Protein AF-A0A2C9L4T5-F1 (afdb_monomer_lite)

Structure (mmCIF, N/CA/C/O backbone):
data_AF-A0A2C9L4T5-F1
#
_entry.id   AF-A0A2C9L4T5-F1
#
loop_
_atom_site.group_PDB
_atom_site.id
_atom_site.type_symbol
_atom_site.label_atom_id
_atom_site.label_alt_id
_atom_site.label_comp_id
_atom_site.label_asym_id
_atom_site.label_entity_id
_atom_site.label_seq_id
_atom_site.pdbx_PDB_ins_code
_atom_site.Cartn_x
_atom_site.Cartn_y
_atom_site.Cartn_z
_atom_site.occupancy
_atom_site.B_iso_or_equiv
_atom_site.auth_seq_id
_atom_site.auth_comp_id
_atom_site.auth_asym_id
_atom_site.auth_atom_id
_atom_site.pdbx_PDB_model_num
ATOM 1 N N . MET A 1 1 ? 3.186 4.748 12.801 1.00 85.38 1 MET A N 1
ATOM 2 C CA . MET A 1 1 ? 2.844 6.126 13.234 1.00 85.38 1 MET A CA 1
ATOM 3 C C . MET A 1 1 ? 4.088 7.014 13.189 1.00 85.38 1 MET A C 1
ATOM 5 O O . MET A 1 1 ? 4.481 7.581 14.203 1.00 85.38 1 MET A O 1
ATOM 9 N N . ALA A 1 2 ? 4.751 7.087 12.034 1.00 85.12 2 ALA A N 1
ATOM 10 C CA . ALA A 1 2 ? 5.879 7.995 11.841 1.00 85.12 2 ALA A CA 1
ATOM 11 C C . ALA A 1 2 ? 5.350 9.370 11.407 1.00 85.12 2 ALA A C 1
ATOM 13 O O . ALA A 1 2 ? 4.289 9.450 10.790 1.00 85.12 2 ALA A O 1
ATOM 14 N N . SER A 1 3 ? 6.062 10.442 11.754 1.00 85.50 3 SER A N 1
ATOM 15 C CA . SER A 1 3 ? 5.736 11.803 11.301 1.00 85.50 3 SER A CA 1
ATOM 16 C C . SER A 1 3 ? 6.079 12.024 9.825 1.00 85.50 3 SER A C 1
ATOM 18 O O . SER A 1 3 ? 5.429 12.819 9.155 1.00 85.50 3 SER A O 1
ATOM 20 N N . ALA A 1 4 ? 7.082 11.304 9.319 1.00 79.94 4 ALA A N 1
ATOM 21 C CA . ALA A 1 4 ? 7.375 11.175 7.898 1.00 79.94 4 ALA A CA 1
ATOM 22 C C . ALA A 1 4 ? 6.688 9.927 7.315 1.00 79.94 4 ALA A C 1
ATOM 24 O O . ALA A 1 4 ? 6.283 9.028 8.055 1.00 79.94 4 ALA A O 1
ATOM 25 N N . GLY A 1 5 ? 6.575 9.865 5.984 1.00 71.19 5 GLY A N 1
ATOM 26 C CA . GLY A 1 5 ? 6.023 8.703 5.285 1.00 71.19 5 GLY A CA 1
ATOM 27 C C . GLY A 1 5 ? 6.706 7.390 5.687 1.00 71.19 5 GLY A C 1
ATOM 28 O O . GLY A 1 5 ? 7.896 7.355 6.006 1.00 71.19 5 GLY A O 1
ATOM 29 N N . ALA A 1 6 ? 5.935 6.304 5.676 1.00 70.62 6 ALA A N 1
ATOM 30 C CA . ALA A 1 6 ? 6.421 4.964 5.974 1.00 70.62 6 ALA A CA 1
ATOM 31 C C . ALA A 1 6 ? 7.466 4.546 4.922 1.00 70.62 6 ALA A C 1
ATOM 33 O O . ALA A 1 6 ? 7.127 4.323 3.764 1.00 70.62 6 ALA A O 1
ATOM 34 N N . THR A 1 7 ? 8.737 4.470 5.325 1.00 70.88 7 THR A N 1
ATOM 35 C CA . THR A 1 7 ? 9.858 4.077 4.458 1.00 70.88 7 THR A CA 1
ATOM 36 C C . THR A 1 7 ? 10.675 2.968 5.119 1.00 70.88 7 THR A C 1
ATOM 38 O O . THR A 1 7 ? 10.878 2.971 6.333 1.00 70.88 7 THR A O 1
ATOM 41 N N . GLY A 1 8 ? 11.125 1.997 4.324 1.00 66.38 8 GLY A N 1
ATOM 42 C CA . GLY A 1 8 ? 11.956 0.883 4.793 1.00 66.38 8 GLY A CA 1
ATOM 43 C C . GLY A 1 8 ? 11.180 -0.356 5.276 1.00 66.38 8 GLY A C 1
ATOM 44 O O . GLY A 1 8 ? 9.946 -0.376 5.248 1.00 66.38 8 GLY A O 1
ATOM 45 N N . PRO A 1 9 ? 11.897 -1.410 5.706 1.00 64.19 9 PRO A N 1
ATOM 46 C CA . PRO A 1 9 ? 11.336 -2.747 5.931 1.00 64.19 9 PRO A CA 1
ATOM 47 C C . PRO A 1 9 ? 10.352 -2.834 7.111 1.00 64.19 9 PRO A C 1
ATOM 49 O O . PRO A 1 9 ? 9.381 -3.580 7.041 1.00 64.19 9 PRO A O 1
ATOM 52 N N . ASP A 1 10 ? 10.529 -2.025 8.161 1.00 71.88 10 ASP A N 1
ATOM 53 C CA . ASP A 1 10 ? 9.655 -2.023 9.350 1.00 71.88 10 ASP A CA 1
ATOM 54 C C . ASP A 1 10 ? 8.553 -0.953 9.312 1.00 71.88 10 ASP A C 1
ATOM 56 O O . ASP A 1 10 ? 7.845 -0.724 10.294 1.00 71.88 10 ASP A O 1
ATOM 60 N N . SER A 1 11 ? 8.381 -0.289 8.171 1.00 75.38 11 SER A N 1
ATOM 61 C CA . SER A 1 11 ? 7.491 0.867 8.020 1.00 75.38 11 SER A CA 1
ATOM 62 C C . SER A 1 11 ? 6.005 0.586 8.284 1.00 75.38 11 SER A C 1
ATOM 64 O O . SER A 1 11 ? 5.254 1.513 8.591 1.00 75.38 11 SER A O 1
ATOM 66 N N . PHE A 1 12 ? 5.592 -0.684 8.239 1.00 81.06 12 PHE A N 1
ATOM 67 C CA . PHE A 1 12 ? 4.213 -1.132 8.468 1.00 81.06 12 PHE A CA 1
ATOM 68 C C . PHE A 1 12 ? 3.991 -1.761 9.853 1.00 81.06 12 PHE A C 1
ATOM 70 O O . PHE A 1 12 ? 2.912 -2.282 10.133 1.00 81.06 12 PHE A O 1
ATOM 77 N N . LYS A 1 13 ? 4.983 -1.699 10.752 1.00 87.62 13 LYS A N 1
ATOM 78 C CA . LYS A 1 13 ? 4.857 -2.200 12.127 1.00 87.62 13 LYS A CA 1
ATOM 79 C C . LYS A 1 1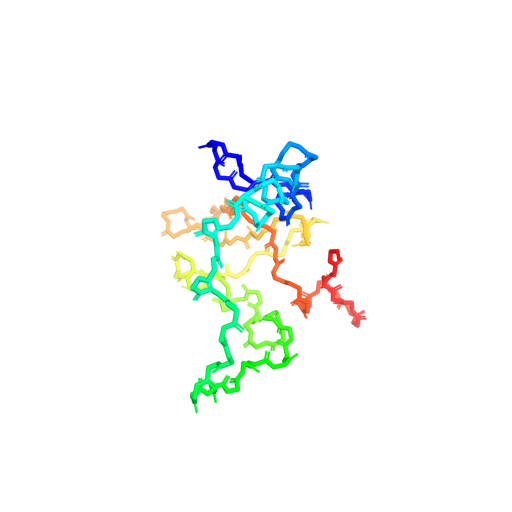3 ? 4.475 -1.079 13.092 1.00 87.62 13 LYS A C 1
ATOM 81 O O . LYS A 1 13 ? 4.901 0.072 12.972 1.00 87.62 13 LYS A O 1
ATOM 86 N N . TRP A 1 14 ? 3.667 -1.420 14.090 1.00 91.19 14 TRP A N 1
ATOM 87 C CA . TRP A 1 14 ? 3.359 -0.514 15.194 1.00 91.19 14 TRP A CA 1
ATOM 88 C C . TRP A 1 14 ? 4.573 -0.415 16.117 1.00 91.19 14 TRP A C 1
ATOM 90 O O . TRP A 1 14 ? 5.170 -1.431 16.468 1.00 91.19 14 TRP A O 1
ATOM 100 N N . SER A 1 15 ? 4.930 0.799 16.545 1.00 93.25 15 SER A N 1
ATOM 101 C CA . SER A 1 15 ? 5.913 0.949 17.619 1.00 93.25 15 SER A CA 1
ATOM 102 C C . SER A 1 15 ? 5.304 0.500 18.949 1.00 93.25 15 SER A C 1
ATOM 104 O O . SER A 1 15 ? 4.082 0.544 19.130 1.00 93.25 15 SER A O 1
ATOM 106 N N . SER A 1 16 ? 6.151 0.128 19.911 1.00 95.81 16 SER A N 1
ATOM 107 C CA . SER A 1 16 ? 5.715 -0.222 21.271 1.00 95.81 16 SER A CA 1
ATOM 108 C C . SER A 1 16 ? 4.877 0.890 21.912 1.00 95.81 16 SER A C 1
ATOM 110 O O . SER A 1 16 ? 3.865 0.618 22.555 1.00 95.81 16 SER A O 1
ATOM 112 N N . CYS A 1 17 ? 5.243 2.152 21.663 1.00 96.44 17 CYS A N 1
ATOM 113 C CA . CYS A 1 17 ? 4.481 3.319 22.098 1.00 96.44 17 CYS A CA 1
ATOM 114 C C . CYS A 1 17 ? 3.081 3.353 21.466 1.00 96.44 17 CYS A C 1
ATOM 116 O O . CYS A 1 17 ? 2.089 3.436 22.187 1.00 96.44 17 CYS A O 1
ATOM 118 N N . SER A 1 18 ? 2.974 3.213 20.139 1.00 96.12 18 SER A N 1
ATOM 119 C CA . SER A 1 18 ? 1.670 3.220 19.461 1.00 96.12 18 SER A CA 1
ATOM 120 C C . SER A 1 18 ? 0.772 2.071 19.924 1.00 96.12 18 SER A C 1
ATOM 122 O O . SER A 1 18 ? -0.420 2.281 20.137 1.00 96.12 18 SER A O 1
ATOM 124 N N . GLN A 1 19 ? 1.338 0.880 20.139 1.00 96.69 19 GLN A N 1
ATOM 125 C CA . GLN A 1 19 ? 0.598 -0.269 20.658 1.00 96.69 19 GLN A CA 1
ATOM 126 C C . GLN A 1 19 ? 0.077 -0.014 22.082 1.00 96.69 19 GLN A C 1
ATOM 128 O O . GLN A 1 19 ? -1.101 -0.241 22.356 1.00 96.69 19 GLN A O 1
ATOM 133 N N . ALA A 1 20 ? 0.920 0.508 22.978 1.00 97.81 20 ALA A N 1
ATOM 134 C CA . ALA A 1 20 ? 0.520 0.840 24.344 1.00 97.81 20 ALA A CA 1
ATOM 135 C C . ALA A 1 20 ? -0.570 1.925 24.377 1.00 97.81 20 ALA A C 1
ATOM 137 O O . ALA A 1 20 ? -1.564 1.784 25.092 1.00 97.81 20 ALA A O 1
ATOM 138 N N . SER A 1 21 ? -0.430 2.981 23.569 1.00 97.38 21 SER A N 1
ATOM 139 C CA . SER A 1 21 ? -1.441 4.035 23.441 1.00 97.38 21 SER A CA 1
ATOM 140 C C . SER A 1 21 ? -2.777 3.496 22.933 1.00 97.38 21 SER A C 1
ATOM 142 O O . SER A 1 21 ? -3.817 3.843 23.492 1.00 97.38 21 SER A O 1
ATOM 144 N N . PHE A 1 22 ? -2.761 2.624 21.921 1.00 96.69 22 PHE A N 1
ATOM 145 C CA . PHE A 1 22 ? -3.972 2.001 21.389 1.00 96.69 22 PHE A CA 1
ATOM 146 C C . PHE A 1 22 ? -4.681 1.139 22.443 1.00 96.69 22 PHE A C 1
ATOM 148 O O . PHE A 1 22 ? -5.879 1.299 22.671 1.00 96.69 22 PHE A O 1
ATOM 155 N N . LEU A 1 23 ? -3.940 0.293 23.165 1.00 96.62 23 LEU A N 1
ATOM 156 C CA . LEU A 1 23 ? -4.506 -0.536 24.233 1.00 96.62 23 LEU A CA 1
ATOM 157 C C . LEU A 1 23 ? -5.090 0.305 25.376 1.00 96.62 23 LEU A C 1
ATOM 159 O O . LEU A 1 23 ? -6.167 -0.007 25.883 1.00 96.62 23 LEU A O 1
ATOM 163 N N . ASN A 1 24 ? -4.413 1.385 25.770 1.00 97.25 24 ASN A N 1
ATOM 164 C CA . ASN A 1 24 ? -4.930 2.310 26.779 1.00 97.25 24 ASN A CA 1
ATOM 165 C C . ASN A 1 24 ? -6.211 3.011 26.306 1.00 97.25 24 ASN A C 1
ATOM 167 O O . ASN A 1 24 ? -7.145 3.168 27.091 1.00 97.25 24 ASN A O 1
ATOM 171 N N . PHE A 1 25 ? -6.288 3.385 25.025 1.00 97.25 25 PHE A N 1
ATOM 172 C CA . PHE A 1 25 ? -7.496 3.962 24.441 1.00 97.25 25 PHE A CA 1
ATOM 173 C C . PHE A 1 25 ? -8.678 2.986 24.509 1.00 97.25 25 PHE A C 1
ATOM 175 O O . PHE A 1 25 ? -9.729 3.362 25.032 1.00 97.25 25 PHE A O 1
ATOM 182 N N . LEU A 1 26 ? -8.491 1.728 24.092 1.00 96.56 26 LEU A N 1
ATOM 183 C CA . LEU A 1 26 ? -9.532 0.697 24.183 1.00 96.56 26 LEU A CA 1
ATOM 184 C C . LEU A 1 26 ? -10.000 0.468 25.631 1.00 96.56 26 LEU A C 1
ATOM 186 O O . LEU A 1 26 ? -11.198 0.398 25.894 1.00 96.56 26 LEU A O 1
ATOM 190 N N . ARG A 1 27 ? -9.068 0.422 26.592 1.00 95.81 27 ARG A N 1
ATOM 191 C CA . ARG A 1 27 ? -9.372 0.207 28.021 1.00 95.81 27 ARG A CA 1
ATOM 192 C C . ARG A 1 27 ? -10.076 1.383 28.695 1.00 95.81 27 ARG A C 1
ATOM 194 O O . ARG A 1 27 ? -10.751 1.187 29.697 1.00 95.81 27 ARG A O 1
ATOM 201 N N . SER A 1 28 ? -9.932 2.596 28.165 1.00 95.88 28 SER A N 1
ATOM 202 C CA . SER A 1 28 ? -10.509 3.808 28.763 1.00 95.88 28 SER A CA 1
ATOM 203 C C . SER A 1 28 ? -12.033 3.930 28.619 1.00 95.88 28 SER A C 1
ATOM 205 O O . SER A 1 28 ? -12.609 4.903 29.095 1.00 95.88 28 SER A O 1
ATOM 207 N N . GLY A 1 29 ? -12.689 3.003 27.910 1.00 93.62 29 GLY A N 1
ATOM 208 C CA . GLY A 1 29 ? -14.124 3.068 27.607 1.00 93.62 29 GLY A CA 1
ATOM 209 C C . GLY A 1 29 ? -14.491 4.065 26.501 1.00 93.62 29 GLY A C 1
ATOM 210 O O . GLY A 1 29 ? -15.623 4.067 26.030 1.00 93.62 29 GLY A O 1
ATOM 211 N N . ARG A 1 30 ? -13.532 4.871 26.023 1.00 96.25 30 ARG A N 1
ATOM 212 C CA . ARG A 1 30 ? -13.721 5.841 24.927 1.00 96.25 30 ARG A CA 1
ATOM 213 C C . ARG A 1 30 ? -13.962 5.193 23.562 1.00 96.25 30 ARG A C 1
ATOM 215 O O . ARG A 1 30 ? -14.427 5.868 22.653 1.00 96.25 30 ARG A O 1
ATOM 222 N N . ALA A 1 31 ? -13.628 3.913 23.421 1.00 96.31 31 ALA A N 1
ATOM 223 C CA . ALA A 1 31 ? -13.803 3.127 22.203 1.00 96.31 31 ALA A CA 1
ATOM 224 C C . ALA A 1 31 ? -15.078 2.262 22.225 1.00 96.31 31 ALA A C 1
ATOM 226 O O . ALA A 1 31 ? -15.177 1.298 21.474 1.00 96.31 31 ALA A O 1
ATOM 227 N N . SER A 1 32 ? -16.040 2.559 23.107 1.00 96.06 32 SER A N 1
ATOM 228 C CA . SER A 1 32 ? -17.246 1.739 23.286 1.00 96.06 32 SER A CA 1
ATOM 229 C C . SER A 1 32 ? -18.128 1.645 22.038 1.00 96.06 32 SER A C 1
ATOM 231 O O . SER A 1 32 ? -18.844 0.660 21.888 1.00 96.06 32 SER A O 1
ATOM 233 N N . CYS A 1 33 ? -18.035 2.620 21.129 1.00 95.12 33 CYS A N 1
ATOM 234 C CA . CYS A 1 33 ? -18.709 2.620 19.829 1.00 95.12 33 CYS A CA 1
ATOM 235 C C . CYS A 1 33 ? -18.125 1.636 18.800 1.00 95.12 33 CYS A C 1
ATOM 237 O O . CYS A 1 33 ? -18.567 1.642 17.662 1.00 95.12 33 CYS A O 1
ATOM 239 N N . LEU A 1 34 ? -17.100 0.855 19.160 1.00 94.94 34 LEU A N 1
ATOM 240 C CA . LEU A 1 34 ? -16.533 -0.202 18.314 1.00 94.94 34 LEU A CA 1
ATOM 241 C C . LEU A 1 34 ? -16.938 -1.609 18.787 1.00 94.94 34 LEU A C 1
ATOM 243 O O . LEU A 1 34 ? -16.418 -2.598 18.278 1.00 94.94 34 LEU A O 1
ATOM 247 N N . ASN A 1 35 ? -17.790 -1.706 19.814 1.00 94.00 35 ASN A N 1
ATOM 248 C CA . ASN A 1 35 ? -18.165 -2.979 20.433 1.00 94.00 35 ASN A CA 1
ATOM 249 C C . ASN A 1 35 ? -19.379 -3.645 19.772 1.00 94.00 35 ASN A C 1
ATOM 251 O O . ASN A 1 35 ? -19.689 -4.792 20.096 1.00 94.00 35 ASN A O 1
ATOM 255 N N . ASP A 1 36 ? -20.099 -2.937 18.908 1.00 94.56 36 ASP A N 1
ATOM 256 C CA . ASP A 1 36 ? -21.203 -3.491 18.140 1.00 94.56 36 ASP A CA 1
ATOM 257 C C . ASP A 1 36 ? -20.703 -4.225 16.891 1.00 94.56 36 ASP A C 1
ATOM 259 O O . ASP A 1 36 ? -19.686 -3.888 16.286 1.00 94.56 36 ASP A O 1
ATOM 263 N N . VAL A 1 37 ? -21.431 -5.275 16.516 1.00 94.25 37 VAL A N 1
ATOM 264 C CA . VAL A 1 37 ? -21.172 -6.006 15.276 1.00 94.25 37 VAL A CA 1
ATOM 265 C C . VAL A 1 37 ? -21.822 -5.232 14.126 1.00 94.25 37 VAL A C 1
ATOM 267 O O . VAL A 1 37 ? -23.016 -4.930 14.222 1.00 94.25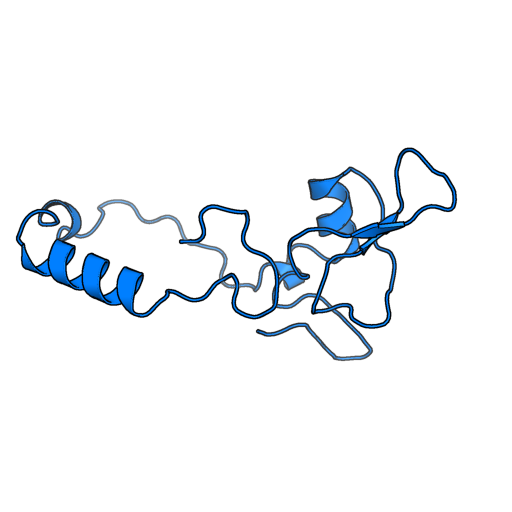 37 VAL A O 1
ATOM 270 N N . PRO A 1 38 ? -21.094 -4.936 13.034 1.00 92.50 38 PRO A N 1
ATOM 271 C CA . PRO A 1 38 ? -21.671 -4.246 11.888 1.00 92.50 38 PRO A CA 1
ATOM 272 C C . PRO A 1 38 ? -22.842 -5.025 11.282 1.00 92.50 38 PRO A C 1
ATOM 274 O O . PRO A 1 38 ? -22.799 -6.244 11.136 1.00 92.50 38 PRO A O 1
ATOM 277 N N . THR A 1 39 ? -23.894 -4.313 10.878 1.00 92.00 39 THR A N 1
ATOM 278 C CA . THR A 1 39 ? -25.052 -4.914 10.193 1.00 92.00 39 THR A CA 1
ATOM 279 C C . THR A 1 39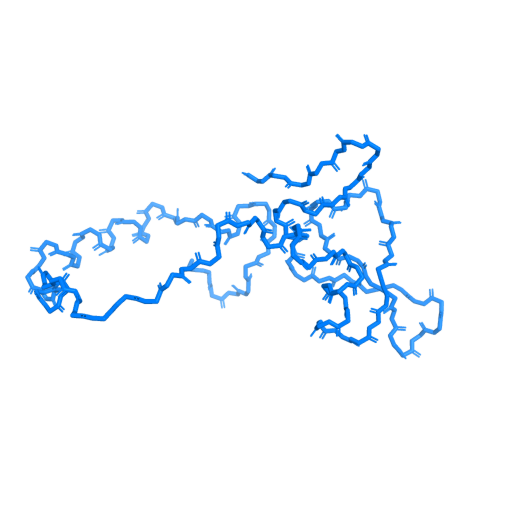 ? -24.769 -5.249 8.731 1.00 92.00 39 THR A C 1
ATOM 281 O O . THR A 1 39 ? -25.411 -6.130 8.163 1.00 92.00 39 THR A O 1
ATOM 284 N N . HIS A 1 40 ? -23.800 -4.560 8.129 1.00 90.56 40 HIS A N 1
ATOM 285 C CA . HIS A 1 40 ? -23.353 -4.769 6.760 1.00 90.56 40 HIS A CA 1
ATOM 286 C C . HIS A 1 40 ? -21.855 -5.038 6.752 1.00 90.56 40 HIS A C 1
ATOM 288 O O . HIS A 1 40 ? -21.071 -4.288 7.335 1.00 90.56 40 HIS A O 1
ATOM 294 N N . HIS A 1 41 ? -21.474 -6.102 6.058 1.00 85.44 41 HIS A N 1
ATOM 295 C CA . HIS A 1 41 ? -20.091 -6.472 5.832 1.00 85.44 41 HIS A CA 1
ATOM 296 C C . HIS A 1 41 ? -19.881 -6.671 4.338 1.00 85.44 41 HIS A C 1
ATOM 298 O O . HIS A 1 41 ? -20.523 -7.524 3.731 1.00 85.44 41 HIS A O 1
ATOM 304 N N . GLU A 1 42 ? -18.981 -5.881 3.765 1.00 90.56 42 GLU A N 1
ATOM 305 C CA . GLU A 1 42 ? -18.448 -6.125 2.429 1.00 90.56 42 GLU A CA 1
ATOM 306 C C . GLU A 1 42 ? -17.308 -7.139 2.537 1.00 90.56 42 GLU A C 1
ATOM 308 O O . GLU A 1 42 ? -16.465 -7.047 3.438 1.00 90.56 42 GLU A O 1
ATOM 313 N N . GLU A 1 43 ? -17.273 -8.118 1.634 1.00 89.69 43 GLU A N 1
ATOM 314 C CA . GLU A 1 43 ? -16.155 -9.054 1.582 1.00 89.69 43 GLU A CA 1
ATOM 315 C C . GLU A 1 43 ? -14.898 -8.329 1.095 1.00 89.69 43 GLU A C 1
ATOM 317 O O . GLU A 1 43 ? -14.853 -7.769 -0.000 1.00 89.69 43 GLU A O 1
ATOM 322 N N . LEU A 1 44 ? -13.851 -8.351 1.919 1.00 89.12 44 LEU A N 1
ATOM 323 C CA . LEU A 1 44 ? -12.548 -7.834 1.522 1.00 89.12 44 LEU A CA 1
ATOM 324 C C . LEU A 1 44 ? -11.818 -8.861 0.639 1.00 89.12 44 LEU A C 1
ATOM 326 O O . LEU A 1 44 ? -11.930 -10.067 0.895 1.00 89.12 44 LEU A O 1
ATOM 330 N N . PRO A 1 45 ? -11.032 -8.412 -0.361 1.00 90.00 45 PRO A N 1
ATOM 331 C CA . PRO A 1 45 ? -10.192 -9.300 -1.155 1.00 90.00 45 PRO A CA 1
ATOM 332 C C . PRO A 1 45 ? -9.287 -10.155 -0.263 1.00 90.00 45 PRO A C 1
ATOM 334 O O . PRO A 1 45 ? -8.627 -9.644 0.642 1.00 90.00 45 PRO A O 1
ATOM 337 N N . LYS A 1 46 ? -9.272 -11.467 -0.519 1.00 90.81 46 LYS A N 1
ATOM 338 C CA . LYS A 1 46 ? -8.436 -12.434 0.216 1.00 90.81 46 LYS A CA 1
ATOM 339 C C . LYS A 1 46 ? -7.052 -12.593 -0.407 1.00 90.81 46 LYS A C 1
ATOM 341 O O . LYS A 1 46 ? -6.128 -13.039 0.269 1.00 90.81 46 LYS A O 1
ATOM 346 N N . ASP A 1 47 ? -6.929 -12.254 -1.686 1.00 93.62 47 ASP A N 1
ATOM 347 C CA . ASP A 1 47 ? -5.674 -12.311 -2.419 1.00 93.62 47 ASP A CA 1
ATOM 348 C C . ASP A 1 47 ? -4.719 -11.214 -1.952 1.00 93.62 47 ASP A C 1
ATOM 350 O O . ASP A 1 47 ? -5.128 -10.106 -1.592 1.00 93.62 47 ASP A O 1
ATOM 354 N N . LEU A 1 48 ? -3.421 -11.520 -1.974 1.00 94.19 48 LEU A N 1
ATOM 355 C CA . LEU A 1 48 ? -2.410 -10.523 -1.652 1.00 94.19 48 LEU A CA 1
ATOM 356 C C . LEU A 1 48 ? -2.417 -9.414 -2.718 1.00 94.19 48 LEU A C 1
ATOM 358 O O . LEU A 1 48 ? -2.543 -9.720 -3.907 1.00 94.19 48 LEU A O 1
ATOM 362 N N . PRO A 1 49 ? -2.223 -8.136 -2.344 1.00 94.12 49 PRO A N 1
ATOM 363 C CA . PRO A 1 49 ? -2.327 -7.036 -3.298 1.00 94.12 49 PRO A CA 1
ATOM 364 C C . PRO A 1 49 ? -1.377 -7.165 -4.492 1.00 94.12 49 PRO A C 1
ATOM 366 O O . PRO A 1 49 ? -1.761 -6.808 -5.594 1.00 94.12 49 PRO A O 1
ATOM 369 N N . GLY A 1 50 ? -0.182 -7.732 -4.307 1.00 94.69 50 GLY A N 1
ATOM 370 C CA . GLY A 1 50 ? 0.787 -7.970 -5.379 1.00 94.69 50 GLY A CA 1
ATOM 371 C C . GLY A 1 50 ? 0.439 -9.122 -6.331 1.00 94.69 50 GLY A C 1
ATOM 372 O O . GLY A 1 50 ? 1.071 -9.255 -7.375 1.00 94.69 50 GLY A O 1
ATOM 373 N N . VAL A 1 51 ? -0.550 -9.956 -5.985 1.00 94.38 51 VAL A N 1
ATOM 374 C CA . VAL A 1 51 ? -1.155 -10.938 -6.907 1.00 94.38 51 VAL A CA 1
ATOM 375 C C . VAL A 1 51 ? -2.191 -10.255 -7.800 1.00 94.38 51 VAL A C 1
ATOM 377 O O . VAL A 1 51 ? -2.330 -10.617 -8.963 1.00 94.38 51 VAL A O 1
ATOM 380 N N . VAL A 1 52 ? -2.910 -9.270 -7.255 1.00 95.25 52 VAL A N 1
ATOM 381 C CA . VAL A 1 52 ? -3.949 -8.513 -7.971 1.00 95.25 52 VAL A CA 1
ATOM 382 C C . VAL A 1 52 ? -3.350 -7.389 -8.820 1.00 95.25 52 VAL A C 1
ATOM 384 O O . VAL A 1 52 ? -3.836 -7.132 -9.916 1.00 95.25 52 VAL A O 1
ATOM 387 N N . TYR A 1 53 ? -2.302 -6.736 -8.318 1.00 95.62 53 TYR A N 1
ATOM 388 C CA . TYR A 1 53 ? -1.593 -5.631 -8.956 1.00 95.62 53 TYR A CA 1
ATOM 389 C C . TYR A 1 53 ? -0.116 -5.987 -9.066 1.00 95.62 53 TYR A C 1
ATOM 391 O O . TYR A 1 53 ? 0.623 -5.937 -8.076 1.00 95.62 53 TYR A O 1
ATOM 399 N N . ASP A 1 54 ? 0.327 -6.337 -10.268 1.00 94.75 54 ASP A N 1
ATOM 400 C CA . ASP A 1 54 ? 1.731 -6.654 -10.493 1.00 94.75 54 ASP A CA 1
ATOM 401 C C . ASP A 1 54 ? 2.633 -5.406 -10.376 1.00 94.75 54 ASP A C 1
ATOM 403 O O . ASP A 1 54 ? 2.196 -4.297 -10.052 1.00 94.75 54 ASP A O 1
ATOM 407 N N . ALA A 1 55 ? 3.938 -5.583 -10.582 1.00 95.00 55 ALA A N 1
ATOM 408 C CA . ALA A 1 55 ? 4.897 -4.494 -10.435 1.00 95.00 55 ALA A CA 1
ATOM 409 C C . ALA A 1 55 ? 4.648 -3.341 -11.431 1.00 95.00 55 ALA A C 1
ATOM 411 O O . ALA A 1 55 ? 4.838 -2.171 -11.085 1.00 95.00 55 ALA A O 1
ATOM 412 N N . ASP A 1 56 ? 4.207 -3.656 -12.652 1.00 96.12 56 ASP A N 1
ATOM 413 C CA . ASP A 1 56 ? 3.885 -2.665 -13.678 1.00 96.12 56 ASP A CA 1
ATOM 414 C C . ASP A 1 56 ? 2.592 -1.920 -13.336 1.00 96.12 56 ASP A C 1
ATOM 416 O O . ASP A 1 56 ? 2.528 -0.699 -13.495 1.00 96.12 56 ASP A O 1
ATOM 420 N N . ASP A 1 57 ? 1.581 -2.614 -12.814 1.00 97.38 57 ASP A N 1
ATOM 421 C CA . ASP A 1 57 ? 0.356 -1.995 -12.311 1.00 97.38 57 ASP A CA 1
ATOM 422 C C . ASP A 1 57 ? 0.650 -1.043 -11.148 1.00 97.38 57 ASP A C 1
ATOM 424 O O . ASP A 1 57 ? 0.129 0.074 -11.116 1.00 97.38 57 ASP A O 1
ATOM 428 N N . GLN A 1 58 ? 1.536 -1.435 -10.228 1.00 96.12 58 GLN A N 1
ATOM 429 C CA . GLN A 1 58 ? 1.965 -0.591 -9.111 1.00 96.12 58 GLN A CA 1
ATOM 430 C C . GLN A 1 58 ? 2.635 0.705 -9.596 1.00 96.12 58 GLN A C 1
ATOM 432 O O . GLN A 1 58 ? 2.299 1.788 -9.112 1.00 96.12 58 GLN A O 1
ATOM 437 N N . CYS A 1 59 ? 3.536 0.631 -10.583 1.00 95.88 59 CYS A N 1
ATOM 438 C CA . CYS A 1 59 ? 4.154 1.822 -11.177 1.00 95.88 59 CYS A CA 1
ATOM 439 C C . CYS A 1 59 ? 3.152 2.678 -11.963 1.00 95.88 59 CYS A C 1
ATOM 441 O O . CYS A 1 59 ? 3.183 3.911 -11.871 1.00 95.88 59 CYS A O 1
ATOM 443 N N . ARG A 1 60 ? 2.216 2.043 -12.679 1.00 97.12 60 ARG A N 1
ATOM 444 C CA . ARG A 1 60 ? 1.159 2.735 -13.422 1.00 97.12 60 ARG A CA 1
ATOM 445 C C . ARG A 1 60 ? 0.231 3.507 -12.489 1.00 97.12 60 ARG A C 1
ATOM 447 O O . ARG A 1 60 ? -0.094 4.653 -12.780 1.00 97.12 60 ARG A O 1
ATOM 454 N N . LEU A 1 61 ? -0.165 2.906 -11.370 1.00 96.19 61 LEU A N 1
ATOM 455 C CA . LEU A 1 61 ? -1.017 3.544 -10.364 1.00 96.19 61 LEU A CA 1
ATOM 456 C C . LEU A 1 61 ? -0.296 4.666 -9.612 1.00 96.19 61 LEU A C 1
AT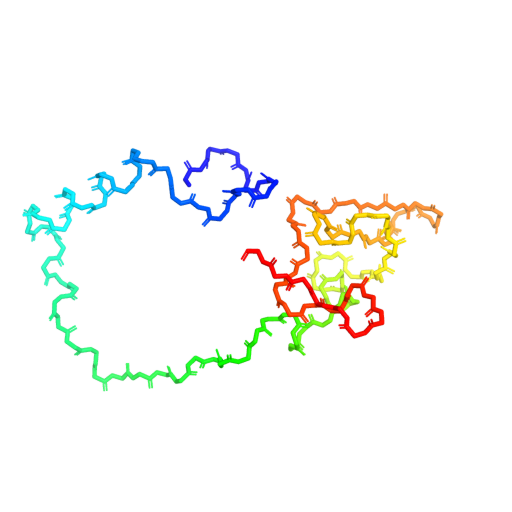OM 458 O O . LEU A 1 61 ? -0.936 5.631 -9.203 1.00 96.19 61 LEU A O 1
ATOM 462 N N . TRP A 1 62 ? 1.020 4.551 -9.421 1.00 94.69 62 TRP A N 1
ATOM 463 C CA . TRP A 1 62 ? 1.790 5.552 -8.689 1.00 94.69 62 TRP A CA 1
ATOM 464 C C . TRP A 1 62 ? 2.142 6.779 -9.539 1.00 94.69 62 TRP A C 1
ATOM 466 O O . TRP A 1 62 ? 1.838 7.902 -9.140 1.00 94.69 62 TRP A O 1
ATOM 476 N N . ILE A 1 63 ? 2.789 6.576 -10.691 1.00 94.75 63 ILE A N 1
ATOM 477 C CA . ILE A 1 63 ? 3.310 7.665 -11.541 1.00 94.75 63 ILE A CA 1
ATOM 478 C C . ILE A 1 63 ? 3.025 7.470 -13.036 1.00 94.75 63 ILE A C 1
ATOM 480 O O . ILE A 1 63 ? 3.525 8.231 -13.861 1.00 94.75 63 ILE A O 1
ATOM 484 N N . GLY A 1 64 ? 2.223 6.470 -13.409 1.00 95.19 64 GLY A N 1
ATOM 485 C CA . GLY A 1 64 ? 1.835 6.240 -14.804 1.00 95.19 64 GLY A CA 1
ATOM 486 C C . GLY A 1 64 ? 2.918 5.604 -15.676 1.00 95.19 64 GLY A C 1
ATOM 487 O O . GLY A 1 64 ? 2.782 5.608 -16.898 1.00 95.19 64 GLY A O 1
ATOM 488 N N . THR A 1 65 ? 3.983 5.059 -15.083 1.00 95.75 65 THR A N 1
ATOM 489 C CA . THR A 1 65 ? 5.109 4.465 -15.821 1.00 95.75 65 THR A CA 1
ATOM 490 C C . THR A 1 65 ? 5.223 2.958 -15.593 1.00 95.75 65 THR A C 1
ATOM 492 O O . THR A 1 65 ? 4.355 2.341 -14.977 1.00 95.75 65 THR A O 1
ATOM 495 N N . LYS A 1 66 ? 6.264 2.345 -16.164 1.00 95.06 66 LYS A N 1
ATOM 496 C CA . LYS A 1 66 ? 6.521 0.903 -16.098 1.00 95.06 66 LYS A CA 1
ATOM 497 C C . LYS A 1 66 ? 7.481 0.549 -14.974 1.00 95.06 66 LYS A C 1
ATOM 499 O O . LYS A 1 66 ? 8.290 1.381 -14.556 1.00 95.06 66 LYS A O 1
ATOM 504 N N . TYR A 1 67 ? 7.415 -0.703 -14.546 1.00 95.19 67 TYR A N 1
ATOM 505 C CA . TYR A 1 67 ? 8.336 -1.267 -13.577 1.00 95.19 67 TYR A CA 1
ATOM 506 C C . TYR A 1 67 ? 9.759 -1.350 -14.128 1.00 95.19 67 TYR A C 1
ATOM 508 O O . TYR A 1 67 ? 9.990 -1.724 -15.279 1.00 95.19 67 TYR A O 1
ATOM 516 N N . TYR A 1 68 ? 10.722 -1.023 -13.271 1.00 93.75 68 TYR A N 1
ATOM 517 C CA . TYR A 1 68 ? 12.138 -1.217 -13.522 1.00 93.75 68 TYR A CA 1
ATOM 518 C C . TYR A 1 68 ? 12.685 -2.271 -12.559 1.00 93.75 68 TYR A C 1
ATOM 520 O O . TYR A 1 68 ? 12.649 -2.101 -11.341 1.00 93.75 68 TYR A O 1
ATOM 528 N N . ASN A 1 69 ? 13.221 -3.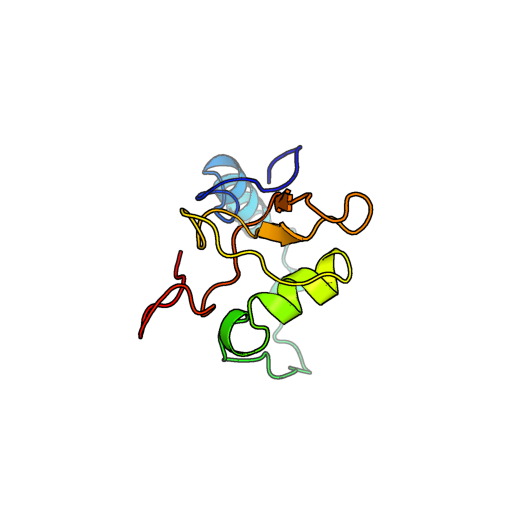363 -13.100 1.00 90.81 69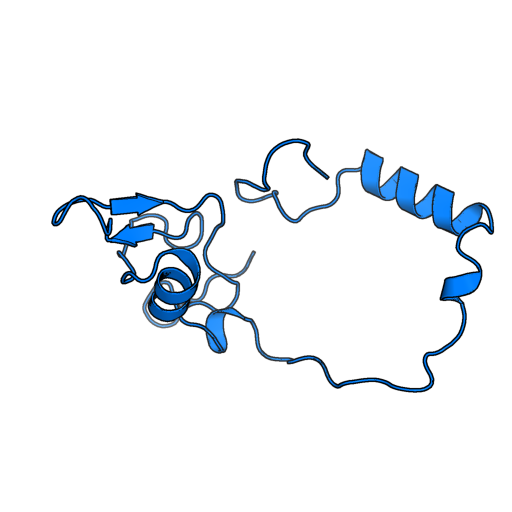 ASN A N 1
ATOM 529 C CA . ASN A 1 69 ? 13.782 -4.434 -12.284 1.00 90.81 69 ASN A CA 1
ATOM 530 C C . ASN A 1 69 ? 15.124 -4.000 -11.666 1.00 90.81 69 ASN A C 1
ATOM 532 O O . ASN A 1 69 ? 16.118 -3.829 -12.372 1.00 90.81 69 ASN A O 1
ATOM 536 N N . HIS A 1 70 ? 15.141 -3.832 -10.344 1.00 89.81 70 HIS A N 1
ATOM 537 C CA . HIS A 1 70 ? 16.316 -3.443 -9.564 1.00 89.81 70 HIS A CA 1
ATOM 538 C C . HIS A 1 70 ? 16.829 -4.615 -8.708 1.00 89.81 70 HIS A C 1
ATOM 540 O O . HIS A 1 70 ? 16.117 -5.584 -8.465 1.00 89.81 70 HIS A O 1
ATOM 546 N N . SER A 1 71 ? 18.059 -4.520 -8.196 1.00 86.62 71 SER A N 1
ATOM 547 C CA . SER A 1 71 ? 18.703 -5.573 -7.389 1.00 86.62 71 SER A CA 1
ATOM 548 C C . SER A 1 71 ? 18.009 -5.898 -6.057 1.00 86.62 71 SER A C 1
ATOM 550 O O . SER A 1 71 ? 18.215 -6.986 -5.523 1.00 86.62 71 SER A O 1
ATOM 552 N N . ASP A 1 72 ? 17.188 -4.984 -5.535 1.00 85.62 72 ASP A N 1
ATOM 553 C CA . ASP A 1 72 ? 16.372 -5.165 -4.328 1.00 85.62 72 ASP A CA 1
ATOM 554 C C . ASP A 1 72 ? 14.897 -4.866 -4.655 1.00 85.62 72 ASP A C 1
ATOM 556 O O . ASP A 1 72 ? 14.400 -3.773 -4.365 1.00 85.62 72 ASP A O 1
ATOM 560 N N . PRO A 1 73 ? 14.205 -5.801 -5.332 1.00 86.25 73 PRO A N 1
ATOM 561 C CA . PRO A 1 73 ? 12.848 -5.575 -5.820 1.00 86.25 73 PRO A CA 1
ATOM 562 C C . PRO A 1 73 ? 11.832 -5.494 -4.673 1.00 86.25 73 PRO A C 1
ATOM 564 O O . PRO A 1 73 ? 10.892 -4.712 -4.727 1.00 86.25 73 PRO A O 1
ATOM 567 N N . CYS A 1 74 ? 12.018 -6.262 -3.597 1.00 90.56 74 CYS A N 1
ATOM 568 C CA . CYS A 1 74 ? 11.055 -6.276 -2.496 1.00 90.56 74 CYS A CA 1
ATOM 569 C C . CYS A 1 74 ? 11.261 -5.141 -1.490 1.00 90.56 74 CYS A C 1
ATOM 571 O O . CYS A 1 74 ? 10.315 -4.817 -0.780 1.00 90.56 74 CYS A O 1
ATOM 573 N N . GLY A 1 75 ? 12.451 -4.534 -1.411 1.00 88.44 75 GLY A N 1
ATOM 574 C CA . GLY A 1 75 ? 12.730 -3.427 -0.494 1.00 88.44 75 GLY A CA 1
ATOM 575 C C . GLY A 1 75 ? 12.221 -2.063 -0.970 1.00 88.44 75 GLY A C 1
ATOM 576 O O . GLY A 1 75 ? 11.864 -1.228 -0.136 1.00 88.44 75 GLY A O 1
ATOM 577 N N . GLN A 1 76 ? 12.128 -1.840 -2.285 1.00 89.75 76 GLN A N 1
ATOM 578 C CA . GLN A 1 76 ? 11.628 -0.602 -2.902 1.00 89.75 76 GLN A CA 1
ATOM 579 C C . GLN A 1 76 ? 10.958 -0.889 -4.250 1.00 89.75 76 GLN A C 1
ATOM 581 O O . GLN A 1 76 ? 11.446 -1.705 -5.024 1.00 89.75 76 GLN A O 1
ATOM 586 N N . LEU A 1 77 ? 9.866 -0.181 -4.558 1.00 91.94 77 LEU A N 1
ATOM 587 C CA . LEU A 1 77 ? 9.312 -0.155 -5.913 1.00 91.94 77 LEU A CA 1
ATOM 588 C C . LEU A 1 77 ? 10.132 0.814 -6.778 1.00 91.94 77 LEU A C 1
ATOM 590 O O . LEU A 1 77 ? 10.271 1.989 -6.432 1.00 91.94 77 LEU A O 1
ATOM 594 N N . TRP A 1 78 ? 10.642 0.323 -7.904 1.00 93.94 78 TRP A N 1
ATOM 595 C CA . TRP A 1 78 ? 11.417 1.096 -8.873 1.00 93.94 78 TRP A CA 1
ATOM 596 C C . TRP A 1 78 ? 10.646 1.200 -10.182 1.00 93.94 78 TRP A C 1
ATOM 598 O O . TRP A 1 78 ? 10.181 0.193 -10.713 1.00 93.94 78 TRP A O 1
ATOM 608 N N . CYS A 1 79 ? 10.521 2.413 -10.703 1.00 95.38 79 CYS A N 1
ATOM 609 C CA . CYS A 1 79 ? 9.753 2.704 -11.905 1.00 95.38 79 CYS A CA 1
ATOM 610 C C . CYS A 1 79 ? 10.579 3.559 -12.868 1.00 95.38 79 CYS A C 1
ATOM 612 O O . CYS A 1 79 ? 11.501 4.266 -12.452 1.00 95.38 79 CYS A O 1
ATOM 614 N N . VAL A 1 80 ? 10.238 3.520 -14.153 1.00 95.62 80 VAL A N 1
ATOM 615 C CA . VAL A 1 80 ? 10.811 4.435 -15.151 1.00 95.62 80 VAL A CA 1
ATOM 616 C C . VAL A 1 80 ? 10.409 5.872 -14.809 1.00 95.62 80 VAL A C 1
ATOM 618 O O . VAL A 1 80 ? 9.269 6.120 -14.409 1.00 95.62 80 VAL A O 1
ATOM 621 N N . ASP A 1 81 ? 11.334 6.816 -14.942 1.00 94.88 81 ASP A N 1
ATOM 622 C CA . ASP A 1 81 ? 11.070 8.236 -14.721 1.00 94.88 81 ASP A CA 1
ATOM 623 C C . ASP A 1 81 ? 10.253 8.811 -15.902 1.00 94.88 81 ASP A C 1
ATOM 625 O O . ASP A 1 81 ? 10.667 8.684 -17.054 1.00 94.88 81 ASP A O 1
ATOM 629 N N . PRO A 1 82 ? 9.080 9.431 -15.664 1.00 92.44 82 PRO A N 1
ATOM 630 C CA . PRO A 1 82 ? 8.275 10.011 -16.739 1.00 92.44 82 PRO A CA 1
ATOM 631 C C . PRO A 1 82 ? 8.902 11.268 -17.364 1.00 92.44 82 PRO A C 1
ATOM 633 O O . PRO A 1 82 ? 8.500 11.660 -18.459 1.00 92.44 82 PRO A O 1
ATOM 636 N N . VAL A 1 83 ? 9.840 11.925 -16.676 1.00 92.25 83 VAL A N 1
ATOM 637 C CA . VAL A 1 83 ? 10.478 13.177 -17.113 1.00 92.25 83 VAL A CA 1
ATOM 638 C C . VAL A 1 83 ? 11.798 12.902 -17.828 1.00 92.25 83 VAL A C 1
ATOM 640 O O . VAL A 1 83 ? 12.088 13.515 -18.854 1.00 92.25 83 VAL A O 1
ATOM 643 N N . ASN A 1 84 ? 12.594 11.972 -17.303 1.00 91.88 84 ASN A N 1
ATOM 644 C CA . ASN A 1 84 ? 13.887 11.599 -17.869 1.00 91.88 84 ASN A CA 1
ATOM 645 C C . ASN A 1 84 ? 13.767 10.249 -18.581 1.00 91.88 84 ASN A C 1
ATOM 647 O O . ASN A 1 84 ? 13.608 9.230 -17.922 1.00 91.88 84 ASN A O 1
ATOM 651 N N . ALA A 1 85 ? 13.893 10.229 -19.912 1.00 78.56 85 ALA A N 1
ATOM 652 C CA . ALA A 1 85 ? 13.680 9.019 -20.720 1.00 78.56 85 ALA A CA 1
ATOM 653 C C . ALA A 1 85 ? 14.568 7.818 -20.321 1.00 78.56 85 ALA A C 1
ATOM 655 O O . ALA A 1 85 ? 14.127 6.678 -20.435 1.00 78.56 85 ALA A O 1
ATOM 656 N N . ASP A 1 86 ? 15.776 8.081 -19.809 1.00 85.44 86 ASP A N 1
ATOM 657 C CA . ASP A 1 86 ? 16.714 7.067 -19.293 1.00 85.44 86 ASP A CA 1
ATOM 658 C C . ASP A 1 86 ? 16.759 7.017 -17.752 1.00 85.44 86 ASP A C 1
ATOM 660 O O . ASP A 1 86 ? 17.612 6.359 -17.153 1.00 85.44 86 ASP A O 1
ATOM 664 N N . GLY A 1 87 ? 15.877 7.765 -17.087 1.00 92.31 87 GLY A N 1
ATOM 665 C CA . GLY A 1 87 ? 15.831 7.879 -15.638 1.00 92.31 87 GLY A CA 1
ATOM 666 C C . GLY A 1 87 ? 15.041 6.751 -14.981 1.00 92.31 87 GLY A C 1
ATOM 667 O O . GLY A 1 87 ? 14.091 6.201 -15.538 1.00 92.31 87 GLY A O 1
ATOM 668 N N . ILE A 1 88 ? 15.413 6.451 -13.738 1.00 94.38 88 ILE A N 1
ATOM 669 C CA . ILE A 1 88 ? 14.653 5.584 -12.837 1.00 94.38 88 ILE A CA 1
ATOM 670 C C . ILE A 1 88 ? 14.338 6.347 -11.557 1.00 94.38 88 ILE A C 1
ATOM 672 O O . ILE A 1 88 ? 15.164 7.103 -11.042 1.00 94.38 88 ILE A O 1
ATOM 676 N N . ILE A 1 89 ? 13.148 6.121 -11.020 1.00 93.38 89 ILE A N 1
ATOM 677 C CA . ILE A 1 89 ? 12.688 6.726 -9.778 1.00 93.38 89 ILE A CA 1
ATOM 678 C C . ILE A 1 89 ? 12.232 5.634 -8.812 1.00 93.38 89 ILE A C 1
ATOM 680 O O . ILE A 1 89 ? 11.611 4.644 -9.199 1.00 93.38 89 ILE A O 1
ATOM 684 N N . LYS A 1 90 ? 12.566 5.812 -7.533 1.00 90.75 90 LYS A N 1
ATOM 685 C CA . LYS A 1 90 ? 12.175 4.901 -6.455 1.00 90.75 90 LYS A CA 1
ATOM 686 C C . LYS A 1 90 ? 11.009 5.461 -5.659 1.00 90.75 90 LYS A C 1
ATOM 688 O O . LYS A 1 90 ? 10.994 6.644 -5.315 1.00 90.75 90 LYS A O 1
ATOM 693 N N . SER A 1 91 ? 10.073 4.591 -5.312 1.00 87.69 91 SER A N 1
ATOM 694 C CA . SER A 1 91 ? 9.027 4.900 -4.347 1.00 87.69 91 SER A CA 1
ATOM 695 C C . SER A 1 91 ? 9.576 4.868 -2.919 1.00 87.69 91 SER A C 1
ATOM 697 O O . SER A 1 91 ? 10.546 4.174 -2.608 1.00 87.69 91 SER A O 1
ATOM 699 N N . GLY A 1 92 ? 8.919 5.599 -2.015 1.00 83.62 92 GLY A N 1
ATOM 700 C CA . GLY A 1 92 ? 9.142 5.453 -0.574 1.00 83.62 92 GLY A CA 1
ATOM 701 C C . GLY A 1 92 ? 8.640 4.112 -0.023 1.00 83.62 92 GLY A C 1
ATOM 702 O O . GLY A 1 92 ? 9.059 3.700 1.056 1.00 83.62 92 GLY A O 1
ATOM 703 N N . SER A 1 93 ? 7.771 3.424 -0.770 1.00 84.38 93 SER A N 1
ATOM 704 C CA . SER A 1 93 ? 7.203 2.128 -0.402 1.00 84.38 93 SER A CA 1
ATOM 705 C C . SER A 1 93 ? 7.885 0.975 -1.142 1.00 84.38 93 SER A C 1
ATOM 707 O O . SER A 1 93 ? 8.267 1.092 -2.307 1.00 84.38 93 SER A O 1
ATOM 709 N N . ALA A 1 94 ? 8.007 -0.159 -0.458 1.00 89.94 94 ALA A N 1
ATOM 710 C CA . ALA A 1 94 ? 8.393 -1.433 -1.058 1.00 89.94 94 ALA A CA 1
ATOM 711 C C . ALA A 1 94 ? 7.276 -1.995 -1.955 1.00 89.94 94 ALA A C 1
ATOM 713 O O . ALA A 1 94 ? 6.111 -1.614 -1.796 1.00 89.94 94 ALA A O 1
ATOM 714 N N . MET A 1 95 ? 7.622 -2.936 -2.839 1.00 91.31 95 MET A N 1
ATOM 715 C CA . MET A 1 95 ? 6.635 -3.689 -3.622 1.00 91.31 95 MET A CA 1
ATOM 716 C C . MET A 1 95 ? 5.614 -4.374 -2.704 1.00 91.31 95 MET A C 1
ATOM 718 O O . MET A 1 95 ? 5.919 -4.733 -1.558 1.00 91.31 95 MET A O 1
ATOM 722 N N . MET A 1 96 ? 4.383 -4.512 -3.193 1.00 93.62 96 MET A N 1
ATOM 723 C CA . MET A 1 96 ? 3.291 -5.124 -2.432 1.00 93.62 96 MET A CA 1
ATOM 724 C C . MET A 1 96 ? 3.544 -6.617 -2.182 1.00 93.62 96 MET A C 1
ATOM 726 O O . MET A 1 96 ? 4.139 -7.302 -3.021 1.00 93.62 96 MET A O 1
ATOM 730 N N . ASP A 1 97 ? 3.063 -7.143 -1.055 1.00 93.56 97 ASP A N 1
ATOM 731 C CA . ASP A 1 97 ? 3.142 -8.580 -0.770 1.00 93.56 97 ASP A CA 1
ATOM 732 C C . ASP A 1 97 ? 2.426 -9.388 -1.858 1.00 93.56 97 ASP A C 1
ATOM 734 O O . ASP A 1 97 ? 1.384 -8.979 -2.366 1.00 93.56 97 ASP A O 1
ATOM 738 N N . GLY A 1 98 ? 3.005 -10.522 -2.246 1.00 95.00 98 GLY A N 1
ATOM 739 C CA . GLY A 1 98 ? 2.548 -11.347 -3.366 1.00 95.00 98 GLY A CA 1
ATOM 740 C C . GLY A 1 98 ? 3.127 -10.955 -4.730 1.00 95.00 98 GLY A C 1
ATOM 741 O O . GLY A 1 98 ? 3.039 -11.755 -5.657 1.00 95.00 98 GLY A O 1
ATOM 742 N N . SER A 1 99 ? 3.772 -9.789 -4.861 1.00 95.38 99 SER A N 1
ATOM 743 C CA . SER A 1 99 ? 4.364 -9.363 -6.138 1.00 95.38 99 SER A CA 1
ATOM 744 C C . SER A 1 99 ? 5.513 -10.282 -6.540 1.00 95.38 99 SER A C 1
ATOM 746 O O . SER A 1 99 ? 6.385 -10.586 -5.723 1.00 95.38 99 SER A O 1
ATOM 748 N N . MET A 1 100 ? 5.558 -10.684 -7.808 1.00 94.69 100 MET A N 1
ATOM 749 C CA . MET A 1 100 ? 6.642 -11.509 -8.341 1.00 94.69 100 MET A CA 1
ATOM 750 C C . MET A 1 100 ? 7.968 -10.737 -8.346 1.00 94.69 100 MET A C 1
ATOM 752 O O . MET A 1 100 ? 8.066 -9.659 -8.922 1.00 94.69 100 MET A O 1
ATOM 756 N N . CYS A 1 101 ? 9.004 -11.314 -7.737 1.00 92.50 101 CYS A N 1
ATOM 757 C CA . CYS A 1 101 ? 10.348 -10.723 -7.658 1.00 92.50 101 CYS A CA 1
ATOM 758 C C . CYS A 1 101 ? 11.440 -11.605 -8.284 1.00 92.50 101 CYS A C 1
ATOM 760 O O . CYS A 1 101 ? 12.620 -11.263 -8.283 1.00 92.50 101 CYS A O 1
ATOM 762 N N . GLY A 1 102 ? 11.058 -12.764 -8.818 1.00 90.31 102 GLY A N 1
ATOM 763 C CA . GLY A 1 102 ? 11.952 -13.687 -9.501 1.00 90.31 102 GLY A CA 1
ATOM 764 C C . GLY A 1 102 ? 11.228 -14.963 -9.907 1.00 90.31 102 GLY A C 1
ATOM 765 O O . GLY A 1 102 ? 10.032 -15.130 -9.667 1.00 90.31 102 GLY A O 1
ATOM 766 N N . GLN A 1 103 ? 11.955 -15.901 -10.513 1.00 91.50 103 GLN A N 1
ATOM 767 C CA . GLN A 1 103 ? 11.362 -17.163 -10.943 1.00 91.50 103 GLN A CA 1
ATOM 768 C C . GLN A 1 103 ? 10.816 -17.935 -9.733 1.00 91.50 103 GLN A C 1
ATOM 770 O O . GLN A 1 103 ? 11.580 -18.406 -8.891 1.00 91.50 103 GLN A O 1
ATOM 775 N N . ARG A 1 104 ? 9.483 -18.054 -9.658 1.00 90.88 104 ARG A N 1
ATOM 776 C CA . ARG A 1 104 ? 8.751 -18.687 -8.544 1.00 90.88 104 ARG A CA 1
ATOM 777 C C . ARG A 1 104 ? 9.052 -18.064 -7.170 1.00 90.88 104 ARG A C 1
ATOM 779 O O . ARG A 1 104 ? 9.013 -18.765 -6.162 1.00 90.88 104 ARG A O 1
ATOM 786 N N . LYS A 1 105 ? 9.363 -16.766 -7.128 1.00 93.94 105 LYS A N 1
ATOM 787 C CA . LYS A 1 105 ? 9.574 -16.006 -5.890 1.00 93.94 105 LYS A CA 1
ATOM 788 C C . LYS A 1 105 ? 8.634 -14.810 -5.852 1.00 93.94 105 LYS A C 1
ATOM 790 O O . LYS A 1 105 ? 8.480 -14.119 -6.858 1.00 93.94 105 LYS A O 1
ATOM 795 N N . VAL A 1 106 ? 8.058 -14.571 -4.680 1.00 94.62 106 VAL A N 1
ATOM 796 C CA . VAL A 1 106 ? 7.178 -13.436 -4.399 1.00 94.62 106 VAL A CA 1
ATOM 797 C C . VAL A 1 106 ? 7.703 -12.648 -3.207 1.00 94.62 106 VAL A C 1
ATOM 799 O O . VAL A 1 106 ? 8.369 -13.211 -2.335 1.00 94.62 106 VAL A O 1
ATOM 802 N N . CYS A 1 107 ? 7.406 -11.354 -3.163 1.00 92.44 107 CYS A N 1
ATOM 803 C CA . CYS A 1 107 ? 7.664 -10.533 -1.989 1.00 92.44 107 CYS A CA 1
ATOM 804 C C . CYS A 1 107 ? 6.710 -10.921 -0.852 1.00 92.44 107 CYS A C 1
ATOM 806 O O . CYS A 1 107 ? 5.507 -11.059 -1.063 1.00 92.44 107 CYS A O 1
ATOM 808 N N . SER A 1 108 ? 7.263 -11.103 0.343 1.00 90.25 108 SER A N 1
ATOM 809 C CA . SER A 1 108 ? 6.527 -11.333 1.585 1.00 90.25 108 SER A CA 1
ATOM 810 C C . SER A 1 108 ? 7.305 -10.651 2.699 1.00 90.25 108 SER A C 1
ATOM 812 O O . SER A 1 108 ? 8.498 -10.928 2.851 1.00 90.25 108 SER A O 1
ATOM 814 N N . ARG A 1 109 ? 6.659 -9.751 3.436 1.00 75.44 109 ARG A N 1
ATOM 815 C CA . ARG A 1 109 ? 7.260 -9.045 4.577 1.00 75.44 109 ARG A CA 1
ATOM 816 C C . ARG A 1 109 ? 6.974 -9.700 5.922 1.00 75.44 109 ARG A C 1
ATOM 818 O O . ARG A 1 109 ? 5.961 -10.422 6.035 1.00 75.44 109 ARG A O 1
#

Foldseek 3Di:
DDPDQQAWDCSPPDDPVRVVVVVVCVVVCVVVVVVDDDPDDDDDDPDFVCVVAELQNVQCVPPNFGFDQDPCQQRWTKTQDPVDNRDIDTDRDGRTFQYDNDDPDTHDD

InterPro domains:
  IPR024079 Metallopeptidase, catalytic domain superfamily [G3DSA:3.40.390.10] (1-44)
  IPR041645 ADAMTS, cysteine-rich domain 2 [PF17771] (49-108)

Secondary structure (DSSP, 8-state):
--SS---STTTTSPPHHHHHHHHHHHHTTTTGGGSSPPS--PPPP-S-HHHHS-HHHHHHHHHS--B---S-TTTS-EEE-SSSTT-EEE-SSPPPTT-EEETTEE---

Radius of gyration: 18.38 Å; chains: 1; bounding box: 44×32×50 Å

Sequence (109 aa):
MASAGATGPDSFKWSSCSQASFLNFLRSGRASCLNDVPTHHEELPKDLPGVVYDADDQCRLWIGTKYYNHSDPCGQLWCVDPVNADGIIKSGSAMMDGSMCGQRKVCSR

Organism: Biomphalaria glabrata (NCBI:txid6526)

pLDDT: mean 90.9, std 6.97, range [64.19, 97.81]